Protein AF-A0A1H3RN19-F1 (afdb_monomer_lite)

Sequence (100 aa):
MTKRYSSKYHEANKCYWFGISPGSLENIKSSKDQYIEFEMKHECIIEVPVEIILEYTKIANTRKDKSGNIKHYQIYIRKEPRIQLFKNDKTWELEKYLIG

Structure (mmCIF, N/CA/C/O backbone):
data_AF-A0A1H3RN19-F1
#
_entry.id   AF-A0A1H3RN19-F1
#
loop_
_atom_site.group_PDB
_atom_site.id
_atom_site.type_symbol
_atom_site.label_atom_id
_atom_site.label_alt_id
_atom_site.label_comp_id
_atom_site.label_asym_id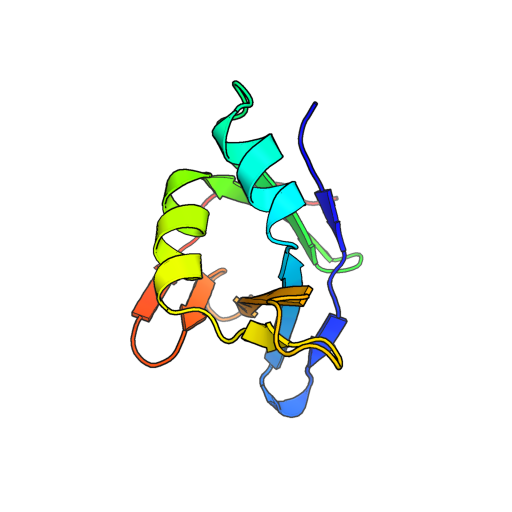
_atom_site.label_entity_id
_atom_site.label_seq_id
_atom_site.pdbx_PDB_ins_code
_atom_site.Cartn_x
_atom_site.Cartn_y
_atom_site.Cartn_z
_atom_site.occupancy
_atom_site.B_iso_or_equiv
_atom_site.auth_seq_id
_atom_site.auth_comp_id
_atom_site.auth_asym_id
_atom_site.auth_atom_id
_atom_site.pdbx_PDB_model_num
ATOM 1 N N . MET A 1 1 ? -5.714 16.565 -5.137 1.00 54.62 1 MET A N 1
ATOM 2 C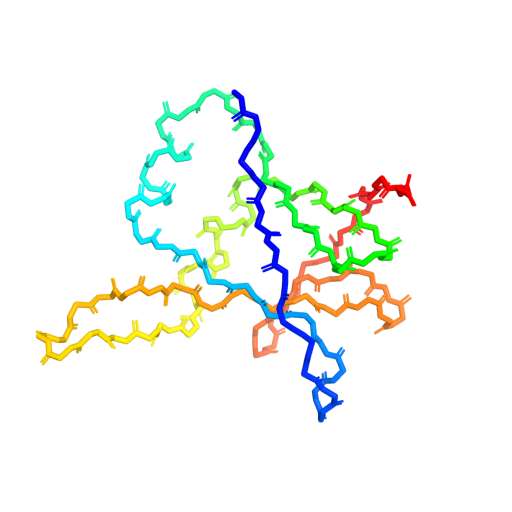 CA . MET A 1 1 ? -4.251 16.709 -5.332 1.00 54.62 1 MET A CA 1
ATOM 3 C C . MET A 1 1 ? -3.694 15.344 -5.027 1.00 54.62 1 MET A C 1
ATOM 5 O O . MET A 1 1 ? -3.852 14.903 -3.895 1.00 54.62 1 MET A O 1
ATOM 9 N N . THR A 1 2 ? -3.145 14.657 -6.025 1.00 63.84 2 THR A N 1
ATOM 10 C CA . THR A 1 2 ? -2.732 13.259 -5.880 1.00 63.84 2 THR A CA 1
ATOM 11 C C . THR A 1 2 ? -1.650 13.124 -4.814 1.00 63.84 2 THR A C 1
ATOM 13 O O . THR A 1 2 ? -0.703 13.911 -4.764 1.00 63.84 2 THR A O 1
ATOM 16 N N . LYS A 1 3 ? -1.809 12.147 -3.917 1.00 77.69 3 LYS A N 1
ATOM 17 C CA . LYS A 1 3 ? -0.862 11.912 -2.827 1.00 77.69 3 LYS A CA 1
ATOM 18 C C . LYS A 1 3 ? 0.252 10.980 -3.295 1.00 77.69 3 LYS A C 1
ATOM 20 O O . LYS A 1 3 ? -0.037 9.867 -3.729 1.00 77.69 3 LYS A O 1
ATOM 25 N N . ARG A 1 4 ? 1.502 11.429 -3.154 1.00 79.94 4 ARG A N 1
ATOM 26 C CA . ARG A 1 4 ? 2.709 10.703 -3.569 1.00 79.94 4 ARG A CA 1
ATOM 27 C C . ARG A 1 4 ? 3.515 10.210 -2.370 1.00 79.94 4 ARG A C 1
ATOM 29 O O . ARG A 1 4 ? 3.704 10.949 -1.403 1.00 79.94 4 ARG A O 1
ATOM 36 N N . TYR A 1 5 ? 4.003 8.973 -2.443 1.00 82.44 5 TYR A N 1
ATOM 37 C CA . TYR A 1 5 ? 4.888 8.373 -1.441 1.00 82.44 5 TYR A CA 1
ATOM 38 C C . TYR A 1 5 ? 6.214 7.956 -2.070 1.00 82.44 5 TYR A C 1
ATOM 40 O O . TYR A 1 5 ? 6.219 7.318 -3.118 1.00 82.44 5 TYR A O 1
ATOM 48 N N . SER A 1 6 ? 7.327 8.239 -1.392 1.00 80.94 6 SER A N 1
ATOM 49 C CA . SER A 1 6 ? 8.662 7.799 -1.813 1.00 80.94 6 SER A CA 1
ATOM 50 C C . SER A 1 6 ? 9.055 6.489 -1.125 1.00 80.94 6 SER A C 1
ATOM 52 O O . SER A 1 6 ? 8.793 6.283 0.065 1.00 80.94 6 SER A O 1
ATOM 54 N N . SER A 1 7 ? 9.688 5.593 -1.878 1.00 82.94 7 SER A N 1
ATOM 55 C CA . SER A 1 7 ? 10.057 4.252 -1.412 1.00 82.94 7 SER A CA 1
ATOM 56 C C . SER A 1 7 ? 11.385 4.178 -0.657 1.00 82.94 7 SER A C 1
ATOM 58 O O . SER A 1 7 ? 12.289 4.995 -0.827 1.00 82.94 7 SER A O 1
ATOM 60 N N . LYS A 1 8 ? 11.548 3.093 0.110 1.00 84.50 8 LYS A N 1
ATOM 61 C CA . LYS A 1 8 ? 12.858 2.483 0.394 1.00 84.50 8 LYS A CA 1
ATOM 62 C C . LYS A 1 8 ? 12.950 1.150 -0.333 1.00 84.50 8 LYS A C 1
ATOM 64 O O . LYS A 1 8 ? 12.002 0.376 -0.289 1.00 84.50 8 LYS A O 1
ATOM 69 N N . TYR A 1 9 ? 14.075 0.859 -0.974 1.00 83.88 9 TYR A N 1
ATOM 70 C CA . TYR A 1 9 ? 14.265 -0.431 -1.637 1.00 83.88 9 TYR A CA 1
ATOM 71 C C . TYR A 1 9 ? 14.926 -1.436 -0.690 1.00 83.88 9 TYR A C 1
ATOM 73 O O . TYR A 1 9 ? 15.912 -1.114 -0.028 1.00 83.88 9 TYR A O 1
ATOM 81 N N . HIS A 1 10 ? 14.364 -2.639 -0.619 1.00 84.06 10 HIS A N 1
ATOM 82 C CA . HIS A 1 10 ? 14.863 -3.765 0.157 1.00 84.06 10 HIS A CA 1
ATOM 83 C C . HIS A 1 10 ? 15.499 -4.793 -0.782 1.00 84.06 10 HIS A C 1
ATOM 85 O O . HIS A 1 10 ? 14.792 -5.618 -1.359 1.00 84.06 10 HIS A O 1
ATOM 91 N N . GLU A 1 11 ? 16.831 -4.783 -0.866 1.00 82.12 11 GLU A N 1
ATOM 92 C CA . GLU A 1 11 ? 17.618 -5.692 -1.718 1.00 82.12 11 GLU A CA 1
ATOM 93 C C . GLU A 1 11 ? 17.277 -7.171 -1.478 1.00 82.12 11 GLU A C 1
ATOM 95 O O . GLU A 1 11 ? 16.966 -7.904 -2.414 1.00 82.12 11 GLU A O 1
ATOM 100 N N . ALA A 1 12 ? 17.234 -7.598 -0.210 1.00 82.75 12 ALA A N 1
ATOM 101 C CA . ALA A 1 12 ? 17.000 -8.997 0.162 1.00 82.75 12 ALA A CA 1
ATOM 102 C C . ALA A 1 12 ? 15.657 -9.554 -0.344 1.00 82.75 12 ALA A C 1
ATOM 104 O O . ALA A 1 12 ? 15.557 -10.728 -0.683 1.00 82.75 12 ALA A O 1
ATOM 105 N N . ASN A 1 13 ? 14.628 -8.705 -0.413 1.00 79.62 13 ASN A N 1
ATOM 106 C CA . ASN A 1 13 ? 13.278 -9.093 -0.828 1.00 79.62 13 ASN A CA 1
ATOM 107 C C . ASN A 1 13 ? 12.929 -8.618 -2.247 1.00 79.62 13 ASN A C 1
ATOM 109 O O . ASN A 1 13 ? 11.787 -8.821 -2.681 1.00 79.62 13 ASN A O 1
ATOM 113 N N . LYS A 1 14 ? 13.890 -7.967 -2.927 1.00 87.12 14 LYS A N 1
ATOM 114 C CA . LYS A 1 14 ? 13.755 -7.303 -4.231 1.00 87.12 14 LYS A CA 1
ATOM 115 C C . LYS A 1 14 ? 12.459 -6.496 -4.346 1.00 87.12 14 LYS A C 1
ATOM 117 O O . LYS A 1 14 ? 11.678 -6.673 -5.279 1.00 87.12 14 LYS A O 1
ATOM 122 N N . CYS A 1 15 ? 12.174 -5.667 -3.342 1.00 88.94 15 CYS A N 1
ATOM 123 C CA . CYS A 1 15 ? 10.923 -4.916 -3.273 1.00 88.94 15 CYS A CA 1
ATOM 124 C C . CYS A 1 15 ? 11.097 -3.483 -2.773 1.00 88.94 15 CYS A C 1
ATOM 126 O O . CYS A 1 15 ? 11.991 -3.163 -1.992 1.00 88.94 15 CYS A O 1
ATOM 128 N N . TYR A 1 16 ? 10.179 -2.626 -3.196 1.00 91.69 16 TYR A N 1
ATOM 129 C CA . TYR A 1 16 ? 9.992 -1.276 -2.703 1.00 91.69 16 TYR A CA 1
ATOM 130 C C . TYR A 1 16 ? 9.035 -1.285 -1.518 1.00 91.69 16 TYR A C 1
ATOM 132 O O . TYR A 1 16 ? 7.972 -1.899 -1.562 1.00 91.69 16 TYR A O 1
ATOM 140 N N . TRP A 1 17 ? 9.418 -0.591 -0.456 1.00 91.75 17 TRP A N 1
ATOM 141 C CA . TRP A 1 17 ? 8.632 -0.411 0.751 1.00 91.75 17 TRP A CA 1
ATOM 142 C C . TRP A 1 17 ? 8.173 1.034 0.884 1.00 91.75 17 TRP A C 1
ATOM 144 O O . TRP A 1 17 ? 8.967 1.964 0.723 1.00 91.75 17 TRP A O 1
ATOM 154 N N . PHE A 1 18 ? 6.912 1.200 1.272 1.00 93.38 18 PHE A N 1
ATOM 155 C CA . PHE A 1 18 ? 6.301 2.484 1.582 1.00 93.38 18 PHE A CA 1
ATOM 156 C C . PHE A 1 18 ? 5.564 2.413 2.920 1.00 93.38 18 PHE A C 1
ATOM 158 O O . PHE A 1 18 ? 5.021 1.375 3.307 1.00 93.38 18 PHE A O 1
ATOM 165 N N . GLY A 1 19 ? 5.531 3.541 3.627 1.00 93.12 19 GLY A N 1
ATOM 166 C CA . GLY A 1 19 ? 4.784 3.690 4.871 1.00 93.12 19 GLY A CA 1
ATOM 167 C C . GLY A 1 19 ? 3.605 4.637 4.692 1.00 93.12 19 GLY A C 1
ATOM 168 O O . GLY A 1 19 ? 3.813 5.828 4.473 1.00 93.12 19 GLY A O 1
ATOM 169 N N . ILE A 1 20 ? 2.382 4.131 4.856 1.00 92.94 20 ILE A N 1
ATOM 170 C CA . ILE A 1 20 ? 1.164 4.954 4.862 1.00 92.94 20 ILE A CA 1
ATOM 171 C C . ILE A 1 20 ? 0.654 5.073 6.297 1.00 92.94 20 ILE A C 1
ATOM 173 O O . ILE A 1 20 ? 0.386 4.062 6.943 1.00 92.94 20 ILE A O 1
ATOM 177 N N . SER A 1 21 ? 0.519 6.293 6.821 1.00 92.88 21 SER A N 1
ATOM 178 C CA . SER A 1 21 ? -0.062 6.507 8.155 1.00 92.88 21 SER A CA 1
ATOM 179 C C . SER A 1 21 ? -1.591 6.359 8.143 1.00 92.88 21 SER A C 1
ATOM 181 O O . SER A 1 21 ? -2.211 6.635 7.113 1.00 92.88 21 SER A O 1
ATOM 183 N N . PRO A 1 22 ? -2.233 5.999 9.272 1.00 91.50 22 PRO A N 1
ATOM 184 C CA . PRO A 1 22 ? -3.695 5.965 9.364 1.00 91.50 22 PRO A CA 1
ATOM 185 C C . PRO A 1 22 ? -4.362 7.280 8.955 1.00 91.50 22 PRO A C 1
ATOM 187 O O . PRO A 1 22 ? -5.211 7.263 8.073 1.00 91.50 22 PRO A O 1
ATOM 190 N N . GLY A 1 23 ? -3.891 8.423 9.466 1.00 90.94 23 GLY A N 1
ATOM 191 C CA . GLY A 1 23 ? -4.437 9.728 9.070 1.00 90.94 23 GLY A CA 1
ATOM 192 C C . GLY A 1 23 ? -4.244 10.036 7.580 1.00 90.94 23 GLY A C 1
ATOM 193 O O . GLY A 1 23 ? -5.075 10.683 6.950 1.00 90.94 23 GLY A O 1
ATOM 194 N N . SER A 1 24 ? -3.181 9.513 6.956 1.00 89.44 24 SER A N 1
ATOM 195 C CA . SER A 1 24 ? -3.037 9.618 5.503 1.00 89.44 24 SER A CA 1
ATOM 196 C C . SER A 1 24 ? -4.096 8.817 4.759 1.00 89.44 24 SER A C 1
ATOM 198 O O . SER A 1 24 ? -4.608 9.310 3.759 1.00 89.44 24 SER A O 1
ATOM 200 N N . LEU A 1 25 ? -4.409 7.617 5.247 1.00 88.56 25 LEU A N 1
ATOM 201 C CA . LEU A 1 25 ? -5.434 6.744 4.686 1.00 88.56 25 LEU A CA 1
ATOM 202 C C . LEU A 1 25 ? -6.838 7.341 4.853 1.00 88.56 25 LEU A C 1
ATOM 204 O O . LEU A 1 25 ? -7.640 7.260 3.933 1.00 88.56 25 LEU A O 1
ATOM 208 N N . GLU A 1 26 ? -7.126 7.974 5.990 1.00 89.31 26 GLU A N 1
ATOM 209 C CA . GLU A 1 26 ? -8.389 8.688 6.236 1.00 89.31 26 GLU A CA 1
ATOM 210 C C . GLU A 1 26 ? -8.572 9.881 5.295 1.00 89.31 26 GLU A C 1
ATOM 212 O O . GLU A 1 26 ? -9.648 10.055 4.717 1.00 89.31 26 GLU A O 1
ATOM 217 N N . ASN A 1 27 ? -7.501 10.646 5.068 1.00 87.50 27 ASN A N 1
ATOM 218 C CA . ASN A 1 27 ? -7.516 11.745 4.105 1.00 87.50 27 ASN A CA 1
ATOM 219 C C . ASN A 1 27 ? -7.772 11.248 2.680 1.00 87.50 27 ASN A C 1
ATOM 221 O O . ASN A 1 27 ? -8.508 11.890 1.942 1.00 87.50 27 ASN A O 1
ATOM 225 N N . ILE A 1 28 ? -7.197 10.101 2.307 1.00 85.69 28 ILE A N 1
ATOM 226 C CA . ILE A 1 28 ? -7.428 9.479 0.998 1.00 85.69 28 ILE A CA 1
ATOM 227 C C . ILE A 1 28 ? -8.876 8.988 0.875 1.00 85.69 28 ILE A C 1
ATOM 229 O O . ILE A 1 28 ? -9.520 9.245 -0.131 1.00 85.69 28 ILE A O 1
ATOM 233 N N . LYS A 1 29 ? -9.421 8.328 1.905 1.00 83.06 29 LYS A N 1
ATOM 234 C CA . LYS A 1 29 ? -10.828 7.882 1.911 1.00 83.06 29 LYS A CA 1
ATOM 235 C C . LYS A 1 29 ? -11.814 9.038 1.755 1.00 83.06 29 LYS A C 1
ATOM 237 O O . LYS A 1 29 ? -12.887 8.850 1.197 1.00 83.06 29 LYS A O 1
ATOM 242 N N . SER A 1 30 ? -11.461 10.200 2.294 1.00 82.69 30 SER A N 1
ATOM 243 C CA . SER A 1 30 ? -12.288 11.406 2.241 1.00 82.69 30 SER A CA 1
ATOM 244 C C . SER A 1 30 ? -12.051 12.244 0.981 1.00 82.69 30 SER A C 1
ATOM 246 O O . SER A 1 30 ? -12.771 13.219 0.762 1.00 82.69 30 SER A O 1
ATOM 248 N N . SER A 1 31 ? -11.041 11.920 0.165 1.00 79.69 31 SER A N 1
ATOM 249 C CA . SER A 1 31 ? -10.753 12.660 -1.061 1.00 79.69 31 SER A CA 1
ATOM 250 C C . SER A 1 31 ? -11.537 12.098 -2.249 1.00 79.69 31 SER A C 1
ATOM 252 O O . SER A 1 31 ? -12.015 10.967 -2.240 1.00 79.69 31 SER A O 1
ATOM 254 N N . LYS A 1 32 ? -11.686 12.913 -3.300 1.00 78.81 32 LYS A N 1
ATOM 255 C CA . LYS A 1 32 ? -12.247 12.473 -4.590 1.00 78.81 32 LYS A CA 1
ATOM 256 C C . LYS A 1 32 ? -11.208 11.755 -5.462 1.00 78.81 32 LYS A C 1
ATOM 258 O O . LYS A 1 32 ? -11.499 11.453 -6.618 1.00 78.81 32 LYS A O 1
ATOM 263 N N . ASP A 1 33 ? -9.986 11.565 -4.961 1.00 77.12 33 ASP A N 1
ATOM 264 C CA . ASP A 1 33 ? -8.909 10.984 -5.754 1.00 77.12 33 ASP A CA 1
ATOM 265 C C . ASP A 1 33 ? -9.159 9.478 -5.916 1.00 77.12 33 ASP A C 1
ATOM 267 O O . ASP A 1 33 ? -9.437 8.768 -4.953 1.00 77.12 33 ASP A O 1
ATOM 271 N N . GLN A 1 34 ? -9.045 8.979 -7.146 1.00 86.12 34 GLN A N 1
ATOM 272 C CA . GLN A 1 34 ? -9.245 7.558 -7.447 1.00 86.12 34 GLN A CA 1
ATOM 273 C C . GLN A 1 34 ? -7.964 6.730 -7.270 1.00 86.12 34 GLN A C 1
ATOM 275 O O . GLN A 1 34 ? -8.035 5.505 -7.165 1.00 86.12 34 GLN A O 1
ATOM 280 N N . TYR A 1 35 ? -6.799 7.387 -7.198 1.00 89.00 35 TYR A N 1
ATOM 281 C CA . TYR A 1 35 ? -5.485 6.743 -7.217 1.00 89.00 35 TYR A CA 1
ATOM 282 C C . TYR A 1 35 ? -4.517 7.347 -6.188 1.00 89.00 35 TYR A C 1
ATOM 284 O O . TYR A 1 35 ? -4.605 8.522 -5.829 1.00 89.00 35 TYR A O 1
ATOM 292 N N . ILE A 1 36 ? -3.563 6.530 -5.742 1.00 90.19 36 ILE A N 1
ATOM 293 C CA . ILE A 1 36 ? -2.391 6.912 -4.950 1.00 90.19 36 ILE A CA 1
ATOM 294 C C . ILE A 1 36 ? -1.145 6.703 -5.805 1.00 90.19 36 ILE A C 1
ATOM 296 O O . ILE A 1 36 ? -0.993 5.652 -6.425 1.00 90.19 36 ILE A O 1
ATOM 300 N N . GLU A 1 37 ? -0.229 7.668 -5.787 1.00 90.69 37 GLU A N 1
ATOM 301 C CA . GLU A 1 37 ? 1.046 7.562 -6.491 1.00 90.69 37 GLU A CA 1
ATOM 302 C C . GLU A 1 37 ? 2.146 6.991 -5.588 1.00 90.69 37 GLU A C 1
ATOM 304 O O . GLU A 1 37 ? 2.406 7.483 -4.483 1.00 90.69 37 GLU A O 1
ATOM 309 N N . PHE A 1 38 ? 2.842 5.977 -6.090 1.00 91.19 38 PHE A N 1
ATOM 310 C CA . PHE A 1 38 ? 4.007 5.370 -5.457 1.00 91.19 38 PHE A CA 1
ATOM 311 C C . PHE A 1 38 ? 5.243 5.597 -6.321 1.00 91.19 38 PHE A C 1
ATOM 313 O O . PHE A 1 38 ? 5.359 5.051 -7.414 1.00 91.19 38 PHE A O 1
ATOM 320 N N . GLU A 1 39 ? 6.181 6.391 -5.817 1.00 90.19 39 GLU A N 1
ATOM 321 C CA . GLU A 1 39 ? 7.437 6.702 -6.492 1.00 90.19 39 GLU A CA 1
ATOM 322 C C . GLU A 1 39 ? 8.514 5.670 -6.118 1.00 90.19 39 GLU A C 1
ATOM 324 O O . GLU A 1 39 ? 9.016 5.597 -4.982 1.00 90.19 39 GLU A O 1
ATOM 329 N N . MET A 1 40 ? 8.869 4.828 -7.087 1.00 87.06 40 MET A N 1
ATOM 330 C CA . MET A 1 40 ? 9.904 3.804 -6.956 1.00 87.06 40 MET A CA 1
ATOM 331 C C . MET A 1 40 ? 11.283 4.406 -7.245 1.00 87.06 40 MET A C 1
ATOM 333 O O . MET A 1 40 ? 11.886 4.148 -8.285 1.00 87.06 40 MET A O 1
ATOM 337 N N . LYS A 1 41 ? 11.781 5.233 -6.311 1.00 81.19 41 LYS A N 1
ATOM 338 C CA . LYS A 1 41 ? 13.019 6.018 -6.471 1.00 81.19 41 LYS A CA 1
ATOM 339 C C . LYS A 1 41 ? 12.986 6.800 -7.801 1.00 81.19 41 LYS A C 1
ATOM 341 O O . LYS A 1 41 ? 11.967 7.389 -8.124 1.00 81.19 41 LYS A O 1
ATOM 346 N N . HIS A 1 42 ? 14.075 6.775 -8.568 1.00 71.81 42 HIS A N 1
ATOM 347 C CA . HIS A 1 42 ? 14.202 7.415 -9.880 1.00 71.81 42 HIS A CA 1
ATOM 348 C C . HIS A 1 42 ? 13.789 6.502 -11.044 1.00 71.81 42 HIS A C 1
ATOM 350 O O . HIS A 1 42 ? 14.209 6.738 -12.168 1.00 71.81 42 HIS A O 1
ATOM 356 N N . GLU A 1 43 ? 13.056 5.413 -10.788 1.00 76.75 43 GLU A N 1
ATOM 357 C CA . GLU A 1 43 ? 12.721 4.464 -11.853 1.00 76.75 43 GLU A CA 1
ATOM 358 C C . GLU A 1 43 ? 11.376 4.758 -12.516 1.00 76.75 43 GLU A C 1
ATOM 360 O O . GLU A 1 43 ? 11.279 4.737 -13.738 1.00 76.75 43 GLU A O 1
ATOM 365 N N . CYS A 1 44 ? 10.319 4.934 -11.720 1.00 82.44 44 CYS A N 1
ATOM 366 C CA . CYS A 1 44 ? 8.971 5.229 -12.211 1.00 82.44 44 CYS A CA 1
ATOM 367 C C . CYS A 1 44 ? 8.018 5.585 -11.065 1.00 82.44 44 CYS A C 1
ATOM 369 O O . CYS A 1 44 ? 8.300 5.351 -9.883 1.00 82.44 44 CYS A O 1
ATOM 371 N N . ILE A 1 45 ? 6.859 6.120 -11.443 1.00 88.88 45 ILE A N 1
ATOM 372 C CA . ILE A 1 45 ? 5.731 6.392 -10.554 1.00 88.88 45 ILE A CA 1
ATOM 373 C C . ILE A 1 45 ? 4.597 5.440 -10.924 1.00 88.88 45 ILE A C 1
ATOM 375 O O . ILE A 1 45 ? 4.231 5.332 -12.091 1.00 88.88 45 ILE A O 1
ATOM 379 N N . ILE A 1 46 ? 4.019 4.761 -9.939 1.00 89.94 46 ILE A N 1
ATOM 380 C CA . ILE A 1 46 ? 2.885 3.858 -10.146 1.00 89.94 46 ILE A CA 1
ATOM 381 C C . ILE A 1 46 ? 1.624 4.493 -9.580 1.00 89.94 46 ILE A C 1
ATOM 383 O O . ILE A 1 46 ? 1.621 4.923 -8.427 1.00 89.94 46 ILE A O 1
ATOM 387 N N . GLU A 1 47 ? 0.549 4.499 -10.363 1.00 90.38 47 GLU A N 1
ATOM 388 C CA . GLU A 1 47 ? -0.778 4.888 -9.894 1.00 90.38 47 GLU A CA 1
ATOM 389 C C . GLU A 1 47 ? -1.531 3.639 -9.438 1.00 90.38 47 GLU A C 1
ATOM 391 O O . GLU A 1 47 ? -1.808 2.740 -10.230 1.00 90.38 47 GLU A O 1
ATOM 396 N N . VAL A 1 48 ? -1.887 3.576 -8.157 1.00 90.62 48 VAL A N 1
ATOM 397 C CA . VAL A 1 48 ? -2.655 2.457 -7.606 1.00 90.62 48 VAL A CA 1
ATOM 398 C C . VAL A 1 48 ? -4.045 2.932 -7.204 1.00 90.62 48 VAL A C 1
ATOM 400 O O . VAL A 1 48 ? -4.136 3.884 -6.426 1.00 90.62 48 VAL A O 1
ATOM 403 N N . PRO A 1 49 ? -5.123 2.259 -7.648 1.00 90.50 49 PRO A N 1
ATOM 404 C CA . PRO A 1 49 ? -6.471 2.536 -7.177 1.00 90.50 49 PRO A CA 1
ATOM 405 C C . PRO A 1 49 ? -6.559 2.556 -5.650 1.00 90.50 49 PRO A C 1
ATOM 407 O O . PRO A 1 49 ? -6.050 1.660 -4.967 1.00 90.50 49 PRO A O 1
ATOM 410 N N . VAL A 1 50 ? -7.252 3.557 -5.107 1.00 90.31 50 VAL A N 1
ATOM 411 C CA . VAL A 1 50 ? -7.458 3.685 -3.657 1.00 90.31 50 VAL A CA 1
ATOM 412 C C . VAL A 1 50 ? -8.080 2.414 -3.082 1.00 90.31 50 VAL A C 1
ATOM 414 O O . VAL A 1 50 ? -7.641 1.945 -2.036 1.00 90.31 50 VAL A O 1
ATOM 417 N N . GLU A 1 51 ? -9.042 1.811 -3.781 1.00 90.25 51 GLU A N 1
ATOM 418 C CA . GLU A 1 51 ? -9.716 0.579 -3.355 1.00 90.25 51 GLU A CA 1
ATOM 419 C C . GLU A 1 51 ? -8.746 -0.587 -3.134 1.00 90.25 51 GLU A C 1
ATOM 421 O O . GLU A 1 51 ? -8.830 -1.261 -2.105 1.00 90.25 51 GLU A O 1
ATOM 426 N N . ILE A 1 52 ? -7.769 -0.768 -4.031 1.00 92.25 52 ILE A N 1
ATOM 427 C CA . ILE A 1 52 ? -6.730 -1.798 -3.894 1.00 92.25 52 ILE A CA 1
ATOM 428 C C . ILE A 1 52 ? -5.887 -1.531 -2.646 1.00 92.25 52 ILE A C 1
ATOM 430 O O . ILE A 1 52 ? -5.602 -2.447 -1.877 1.00 92.25 52 ILE A O 1
ATOM 434 N N . ILE A 1 53 ? -5.523 -0.272 -2.386 1.00 92.50 53 ILE A N 1
ATOM 435 C CA . ILE A 1 53 ? -4.755 0.084 -1.186 1.00 92.50 53 ILE A CA 1
ATOM 436 C C . ILE A 1 53 ? -5.581 -0.118 0.085 1.00 92.50 53 ILE A C 1
ATOM 438 O O . ILE A 1 53 ? -5.068 -0.631 1.082 1.00 92.50 53 ILE A O 1
ATOM 442 N N . LEU A 1 54 ? -6.870 0.217 0.062 1.00 91.69 54 LEU A N 1
ATOM 443 C CA . LEU A 1 54 ? -7.773 -0.052 1.175 1.00 91.69 54 LEU A 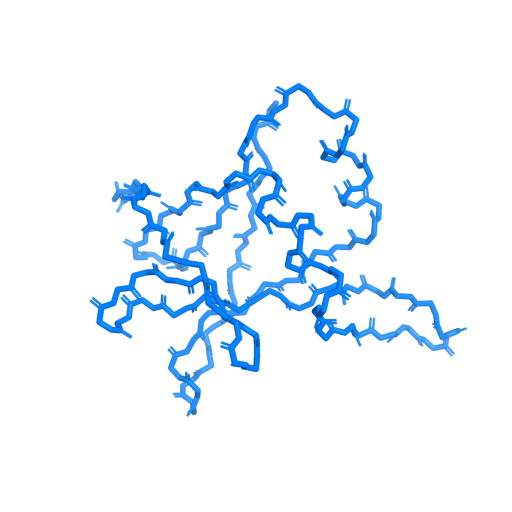CA 1
ATOM 444 C C . LEU A 1 54 ? -7.893 -1.550 1.449 1.00 91.69 54 LEU A C 1
ATOM 446 O O . LEU A 1 54 ? -7.838 -1.949 2.611 1.00 91.69 54 LEU A O 1
ATOM 450 N N . GLU A 1 55 ? -8.010 -2.385 0.419 1.00 93.00 55 GLU A N 1
ATOM 451 C CA . GLU A 1 55 ? -8.023 -3.837 0.584 1.00 93.00 55 GLU A CA 1
ATOM 452 C C . GLU A 1 55 ? -6.688 -4.350 1.137 1.00 93.00 55 GLU A C 1
ATOM 454 O O . GLU A 1 55 ? -6.668 -5.071 2.136 1.00 93.00 55 GLU A O 1
ATOM 459 N N . TYR A 1 56 ? -5.574 -3.909 0.553 1.00 94.50 56 TYR A N 1
ATOM 460 C CA . TYR A 1 56 ? -4.229 -4.287 0.970 1.00 94.50 56 TYR A CA 1
ATOM 461 C C . TYR A 1 56 ? -3.984 -3.955 2.450 1.00 94.50 56 TYR A C 1
ATOM 463 O O . TYR A 1 56 ? -3.466 -4.781 3.206 1.00 94.50 56 TYR A O 1
ATOM 471 N N . THR A 1 57 ? -4.383 -2.760 2.908 1.00 93.31 57 THR A N 1
ATOM 472 C CA . THR A 1 57 ? -4.163 -2.326 4.303 1.00 93.31 57 THR A CA 1
ATOM 473 C C . THR A 1 57 ? -4.871 -3.195 5.341 1.00 93.31 57 THR A C 1
ATOM 475 O O . THR A 1 57 ? -4.391 -3.259 6.472 1.00 93.31 57 THR A O 1
ATOM 478 N N . LYS A 1 58 ? -5.928 -3.934 4.970 1.00 92.62 58 LYS A N 1
ATOM 479 C CA . LYS A 1 58 ? -6.604 -4.891 5.870 1.00 92.62 58 LYS A CA 1
ATOM 480 C C . LYS A 1 58 ? -5.696 -6.047 6.295 1.00 92.62 58 LYS A C 1
ATOM 482 O O . LYS A 1 58 ? -5.917 -6.626 7.352 1.00 92.62 58 LYS A O 1
ATOM 487 N N . ILE A 1 59 ? -4.693 -6.382 5.481 1.00 94.06 59 ILE A N 1
ATOM 488 C CA . ILE A 1 59 ? -3.748 -7.480 5.741 1.00 94.06 59 ILE A CA 1
ATOM 489 C C . ILE A 1 59 ? -2.290 -7.012 5.850 1.00 94.06 59 ILE A C 1
ATOM 491 O O . ILE A 1 59 ? -1.374 -7.823 6.017 1.00 94.06 59 ILE A O 1
ATOM 495 N N . ALA A 1 60 ? -2.050 -5.707 5.718 1.00 93.75 60 ALA A N 1
ATOM 496 C CA . ALA A 1 60 ? -0.713 -5.141 5.740 1.00 93.75 60 ALA A CA 1
ATOM 497 C C . ALA A 1 60 ? -0.054 -5.319 7.111 1.00 93.75 60 ALA A C 1
ATOM 499 O O . ALA A 1 60 ? -0.694 -5.234 8.159 1.00 93.75 60 ALA A O 1
ATOM 500 N N . ASN A 1 61 ? 1.270 -5.475 7.107 1.00 93.62 61 ASN A N 1
ATOM 501 C CA . ASN A 1 61 ? 2.025 -5.340 8.345 1.00 93.62 61 ASN A CA 1
ATOM 502 C C . ASN A 1 61 ? 1.902 -3.899 8.849 1.00 93.62 61 ASN A C 1
ATOM 504 O O . ASN A 1 61 ? 1.976 -2.948 8.069 1.00 93.62 61 ASN A O 1
ATOM 508 N N . THR A 1 62 ? 1.783 -3.730 10.161 1.00 94.38 62 THR A N 1
ATOM 509 C CA . THR A 1 62 ? 1.733 -2.408 10.791 1.00 94.38 62 THR A CA 1
ATOM 510 C C . THR A 1 62 ? 2.949 -2.202 11.672 1.00 94.38 62 THR A C 1
ATOM 512 O O . THR A 1 62 ? 3.250 -3.048 12.515 1.00 94.38 62 THR A O 1
ATOM 515 N N . ARG A 1 63 ? 3.611 -1.051 11.558 1.00 92.56 63 ARG A N 1
ATOM 516 C CA . ARG A 1 63 ? 4.543 -0.608 12.598 1.00 92.56 63 ARG A CA 1
ATOM 517 C C . ARG A 1 63 ? 3.772 0.190 13.635 1.00 92.56 63 ARG A C 1
ATOM 519 O O . ARG A 1 63 ? 3.052 1.120 13.270 1.00 92.56 63 ARG A O 1
ATOM 526 N N . LYS A 1 64 ? 3.965 -0.141 14.909 1.00 93.56 64 LYS A N 1
ATOM 527 C CA . LYS A 1 64 ? 3.369 0.580 16.034 1.00 93.56 64 LYS A CA 1
ATOM 528 C C . LYS A 1 64 ? 4.332 1.616 16.616 1.00 93.56 64 LYS A C 1
ATOM 530 O O . LYS A 1 64 ? 5.550 1.501 16.450 1.00 93.56 64 LYS A O 1
ATOM 535 N N . ASP A 1 65 ? 3.789 2.659 17.228 1.00 93.06 65 ASP A N 1
ATOM 536 C CA . ASP A 1 65 ? 4.552 3.583 18.065 1.00 93.06 65 ASP A CA 1
ATOM 537 C C . ASP A 1 65 ? 4.770 3.013 19.482 1.00 93.06 65 ASP A C 1
ATOM 539 O O . ASP A 1 65 ? 4.410 1.870 19.770 1.00 93.06 65 ASP A O 1
ATOM 543 N N . LYS A 1 66 ? 5.389 3.804 20.370 1.00 94.12 66 LYS A N 1
ATOM 544 C CA . LYS A 1 66 ? 5.645 3.400 21.765 1.00 94.12 66 LYS A CA 1
ATOM 545 C C . LYS A 1 66 ? 4.360 3.198 22.578 1.00 94.12 66 LYS A C 1
ATOM 547 O O . LYS A 1 66 ? 4.398 2.497 23.581 1.00 94.12 66 LYS A O 1
ATOM 552 N N . SER A 1 67 ? 3.255 3.798 22.149 1.00 92.62 67 SER A N 1
ATOM 553 C CA . SER A 1 67 ? 1.941 3.712 22.789 1.00 92.62 67 SER A CA 1
ATOM 554 C C . SER A 1 67 ? 1.097 2.558 22.235 1.00 92.62 67 SER A C 1
ATOM 556 O O . SER A 1 67 ? -0.020 2.345 22.691 1.00 92.62 67 SER A O 1
ATOM 558 N N . GLY A 1 68 ? 1.615 1.805 21.260 1.00 91.69 68 GLY A N 1
ATOM 559 C CA . GLY A 1 68 ? 0.914 0.690 20.628 1.00 91.69 68 GLY A CA 1
ATOM 560 C C . GLY A 1 68 ? -0.015 1.092 19.478 1.00 91.69 68 GLY A C 1
ATOM 561 O O . GLY A 1 68 ? -0.610 0.205 18.859 1.00 91.69 68 GLY A O 1
ATOM 562 N N . ASN A 1 69 ? -0.101 2.381 19.134 1.00 92.50 69 ASN A N 1
ATOM 563 C CA . ASN A 1 69 ? -0.921 2.857 18.021 1.00 92.50 69 ASN A CA 1
ATOM 564 C C . ASN A 1 69 ? -0.237 2.574 16.686 1.00 92.50 69 ASN A C 1
ATOM 566 O O . ASN A 1 69 ? 0.992 2.556 16.584 1.00 92.50 69 ASN A O 1
ATOM 570 N N . ILE A 1 70 ? -1.026 2.382 15.628 1.00 93.75 70 ILE A N 1
ATOM 571 C CA . ILE A 1 70 ? -0.486 2.176 14.282 1.00 93.75 70 ILE A CA 1
ATOM 572 C C . ILE A 1 70 ? 0.186 3.469 13.810 1.00 93.75 70 ILE A C 1
ATOM 574 O O . ILE A 1 70 ? -0.466 4.482 13.579 1.00 93.75 70 ILE A O 1
ATOM 578 N N . LYS A 1 71 ? 1.503 3.413 13.597 1.00 93.19 71 LYS A N 1
ATOM 579 C CA . LYS A 1 71 ? 2.284 4.503 13.007 1.00 93.19 71 LYS A CA 1
ATOM 580 C C . LYS A 1 71 ? 2.205 4.478 11.482 1.00 93.19 71 LYS A C 1
ATOM 582 O O . LYS A 1 71 ? 2.062 5.524 10.854 1.00 93.19 71 LYS A O 1
ATOM 587 N N . HIS A 1 72 ? 2.334 3.294 10.883 1.00 93.62 72 HIS A N 1
ATOM 588 C CA . HIS A 1 72 ? 2.159 3.104 9.442 1.00 93.62 72 HIS A CA 1
ATOM 589 C C . HIS A 1 72 ? 1.814 1.666 9.061 1.00 93.62 72 HIS A C 1
ATOM 591 O O . HIS A 1 72 ? 2.347 0.716 9.640 1.00 93.62 72 HIS A O 1
ATOM 597 N N . TYR A 1 73 ? 0.993 1.544 8.021 1.00 95.19 73 TYR A N 1
ATOM 598 C CA . TYR A 1 73 ? 0.827 0.347 7.207 1.00 95.19 73 TYR A CA 1
ATOM 599 C C . TYR A 1 73 ? 2.011 0.224 6.245 1.00 95.19 73 TYR A C 1
ATOM 601 O O . TYR A 1 73 ? 2.409 1.204 5.610 1.00 95.19 73 TYR A O 1
ATOM 609 N N . GLN A 1 74 ? 2.593 -0.969 6.169 1.00 94.12 74 GLN A N 1
ATOM 610 C CA . GLN A 1 74 ? 3.735 -1.282 5.316 1.00 94.12 74 GLN A CA 1
ATOM 611 C C . GLN A 1 74 ? 3.241 -1.814 3.972 1.00 94.12 74 GLN A C 1
ATOM 613 O O . GLN A 1 74 ? 2.712 -2.925 3.890 1.00 94.12 74 GLN A O 1
ATOM 618 N N . ILE A 1 75 ? 3.424 -1.013 2.929 1.00 94.31 75 ILE A N 1
ATOM 619 C CA . ILE A 1 75 ? 3.051 -1.347 1.557 1.00 94.31 75 ILE A CA 1
ATOM 620 C C . ILE A 1 75 ? 4.296 -1.836 0.828 1.00 94.31 75 ILE A C 1
ATOM 622 O O . ILE A 1 75 ? 5.332 -1.169 0.878 1.00 94.31 75 ILE A O 1
ATOM 626 N N . TYR A 1 76 ? 4.200 -2.992 0.176 1.00 93.75 76 TYR A N 1
ATOM 627 C CA . TYR A 1 76 ? 5.302 -3.587 -0.567 1.00 93.75 76 TYR A CA 1
ATOM 628 C C . TYR A 1 76 ? 4.941 -3.730 -2.039 1.00 93.75 76 TYR A C 1
ATOM 630 O O . TYR A 1 76 ? 3.913 -4.317 -2.370 1.00 93.75 76 TYR A O 1
ATOM 638 N N . ILE A 1 77 ? 5.815 -3.222 -2.906 1.00 92.06 77 ILE A N 1
ATOM 639 C CA . ILE A 1 77 ? 5.687 -3.314 -4.360 1.00 92.06 77 ILE A CA 1
ATOM 640 C C . ILE A 1 77 ? 6.917 -4.029 -4.918 1.00 92.06 77 ILE A C 1
ATOM 642 O O . ILE A 1 77 ? 8.051 -3.662 -4.612 1.00 92.06 77 ILE A O 1
ATOM 646 N N . ARG A 1 78 ? 6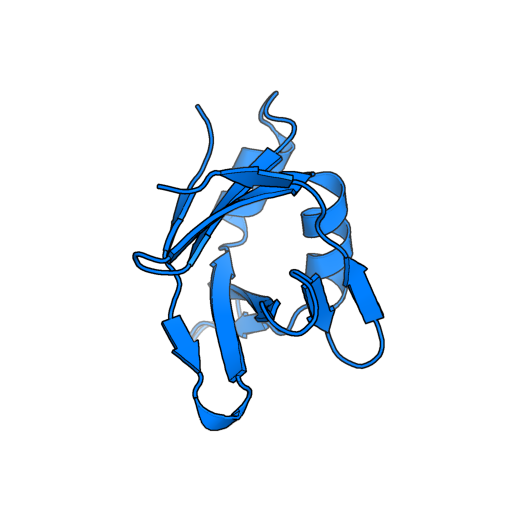.714 -5.066 -5.726 1.00 90.50 78 ARG A N 1
ATOM 647 C CA . ARG A 1 78 ? 7.759 -5.686 -6.557 1.00 90.50 78 ARG A CA 1
ATOM 648 C C . ARG A 1 78 ? 7.616 -5.173 -7.979 1.00 90.50 78 ARG A C 1
ATOM 650 O O . ARG A 1 78 ? 6.498 -4.918 -8.402 1.00 90.50 78 ARG A O 1
ATOM 657 N N . LYS A 1 79 ? 8.736 -5.026 -8.687 1.00 84.25 79 LYS A N 1
ATOM 658 C CA . LYS A 1 79 ? 8.761 -4.567 -10.084 1.00 84.25 79 LYS A CA 1
ATOM 659 C C . LYS A 1 79 ? 8.911 -5.713 -11.086 1.00 84.25 79 LYS A C 1
ATOM 661 O O . LYS A 1 79 ? 8.372 -5.626 -12.181 1.00 84.25 79 LYS A O 1
ATOM 666 N N . GLU A 1 80 ? 9.613 -6.781 -10.710 1.00 81.44 80 GLU A N 1
ATOM 667 C CA . GLU A 1 80 ? 9.906 -7.904 -11.604 1.00 81.44 80 GLU A CA 1
ATOM 668 C C . GLU A 1 80 ? 9.248 -9.208 -11.129 1.00 81.44 80 GLU A C 1
ATOM 670 O O . GLU A 1 80 ? 9.218 -9.472 -9.920 1.00 81.44 80 GLU A O 1
ATOM 675 N N . PRO A 1 81 ? 8.732 -10.045 -12.053 1.00 80.75 81 PRO A N 1
ATOM 676 C CA . PRO A 1 81 ? 8.644 -9.841 -13.511 1.00 80.75 81 PRO A CA 1
ATOM 677 C C . PRO A 1 81 ? 7.509 -8.890 -13.946 1.00 80.75 81 PRO A C 1
ATOM 679 O O . PRO A 1 81 ? 7.432 -8.517 -15.112 1.00 80.75 81 PRO A O 1
ATOM 682 N N . ARG A 1 82 ? 6.624 -8.512 -13.018 1.00 86.75 82 ARG A N 1
ATOM 683 C CA . ARG A 1 82 ? 5.548 -7.531 -13.203 1.00 86.75 82 ARG A CA 1
ATOM 684 C C . ARG A 1 82 ? 5.467 -6.632 -11.981 1.00 86.75 82 ARG A C 1
ATOM 686 O O . ARG A 1 82 ? 5.806 -7.063 -10.872 1.00 86.75 82 ARG A O 1
ATOM 693 N N . ILE A 1 83 ? 4.984 -5.409 -12.184 1.00 88.62 83 ILE A N 1
ATOM 694 C CA . ILE A 1 83 ? 4.713 -4.497 -11.080 1.00 88.62 83 ILE A CA 1
ATOM 695 C C . ILE A 1 83 ? 3.513 -5.030 -10.302 1.00 88.62 83 ILE A C 1
ATOM 697 O O . ILE A 1 83 ? 2.432 -5.201 -10.857 1.00 88.62 83 ILE A O 1
ATOM 701 N N . GLN A 1 84 ? 3.702 -5.307 -9.016 1.00 92.56 84 GLN A N 1
ATOM 702 C CA . GLN A 1 84 ? 2.643 -5.851 -8.175 1.00 92.56 84 GLN A CA 1
ATOM 703 C C . GLN A 1 84 ? 2.772 -5.409 -6.724 1.00 92.56 84 GLN A C 1
ATOM 705 O O . GLN A 1 84 ? 3.868 -5.391 -6.154 1.00 92.56 84 GLN A O 1
ATOM 710 N N . LEU A 1 85 ? 1.628 -5.127 -6.105 1.00 93.06 85 LEU A N 1
ATOM 711 C CA . LEU A 1 85 ? 1.508 -5.149 -4.651 1.00 93.06 85 LEU A CA 1
ATOM 712 C C . LEU A 1 85 ? 1.475 -6.596 -4.192 1.00 93.06 85 LEU A C 1
ATOM 714 O O . LEU A 1 85 ? 0.821 -7.430 -4.816 1.00 93.06 85 LEU A O 1
ATOM 718 N N . PHE A 1 86 ? 2.139 -6.900 -3.084 1.00 91.19 86 PHE A N 1
ATOM 719 C CA . PHE A 1 86 ? 2.124 -8.256 -2.551 1.00 91.19 86 PHE A CA 1
ATOM 720 C C . PHE A 1 86 ? 2.142 -8.270 -1.030 1.00 91.19 86 PHE A C 1
ATOM 722 O O . PHE A 1 86 ? 2.846 -7.490 -0.384 1.00 91.19 86 PHE A O 1
ATOM 729 N N . LYS A 1 87 ? 1.386 -9.199 -0.449 1.00 91.69 87 LYS A N 1
ATOM 730 C CA . LYS A 1 87 ? 1.412 -9.477 0.982 1.00 91.69 87 LYS A CA 1
ATOM 731 C C . LYS A 1 87 ? 1.052 -10.937 1.232 1.00 91.69 87 LYS A C 1
ATOM 733 O O . LYS A 1 87 ? -0.078 -11.349 0.988 1.00 91.69 87 LYS A O 1
ATOM 738 N N . ASN A 1 88 ? 2.007 -11.684 1.789 1.00 86.38 88 ASN A N 1
ATOM 739 C CA . ASN A 1 88 ? 1.908 -13.136 1.962 1.00 86.38 88 ASN A CA 1
ATOM 740 C C . ASN A 1 88 ? 1.567 -13.787 0.604 1.00 86.38 88 ASN A C 1
ATOM 742 O O . ASN A 1 88 ? 2.297 -13.552 -0.357 1.00 86.38 88 ASN A O 1
ATOM 746 N N . ASP A 1 89 ? 0.448 -14.509 0.517 1.00 86.81 89 ASP A N 1
ATOM 747 C CA . ASP A 1 89 ? 0.018 -15.237 -0.684 1.00 86.81 89 ASP A CA 1
ATOM 748 C C . ASP A 1 89 ? -0.881 -14.397 -1.610 1.00 86.81 89 ASP A C 1
ATOM 750 O O . ASP A 1 89 ? -1.267 -14.854 -2.683 1.00 86.81 89 ASP A O 1
ATOM 754 N N . LYS A 1 90 ? -1.239 -13.166 -1.208 1.00 91.00 90 LYS A N 1
ATOM 755 C CA . LYS A 1 90 ? -2.041 -12.251 -2.030 1.00 91.00 90 LYS A CA 1
ATOM 756 C C . LYS A 1 90 ? -1.159 -11.314 -2.843 1.00 91.00 90 LYS A C 1
ATOM 758 O O . LYS A 1 90 ? -0.241 -10.684 -2.305 1.00 91.00 90 LYS A O 1
ATOM 763 N N . THR A 1 91 ? -1.513 -11.153 -4.112 1.00 92.38 91 THR A N 1
ATOM 764 C CA . THR A 1 91 ? -0.893 -10.208 -5.038 1.00 92.38 91 THR A CA 1
ATOM 765 C C . THR A 1 91 ? -1.958 -9.416 -5.789 1.00 92.38 91 THR A C 1
ATOM 767 O O . THR A 1 91 ? -3.058 -9.905 -6.036 1.00 92.38 91 THR A O 1
ATOM 770 N N . TRP A 1 92 ? -1.621 -8.180 -6.145 1.00 92.69 92 TRP A N 1
ATOM 771 C CA . TRP A 1 92 ? -2.397 -7.351 -7.061 1.00 92.69 92 TRP A CA 1
ATOM 772 C C . TRP A 1 92 ? -1.444 -6.879 -8.151 1.00 92.69 92 TRP A C 1
ATOM 774 O O . TRP A 1 92 ? -0.504 -6.134 -7.858 1.00 92.69 92 TRP A O 1
ATOM 784 N N . GLU A 1 93 ? -1.656 -7.337 -9.382 1.00 90.19 93 GLU A N 1
ATOM 785 C CA . GLU A 1 93 ? -0.909 -6.844 -10.539 1.00 90.19 93 GLU A CA 1
ATOM 786 C C . GLU A 1 93 ? -1.317 -5.397 -10.838 1.00 90.19 93 GLU A C 1
ATOM 788 O O . GLU A 1 93 ? -2.491 -5.034 -10.759 1.00 90.19 93 GLU A O 1
ATOM 793 N N . LEU A 1 94 ? -0.329 -4.555 -11.130 1.00 87.75 94 LEU A N 1
ATOM 794 C CA . LEU A 1 94 ? -0.511 -3.133 -11.384 1.00 87.75 94 LEU A CA 1
ATOM 795 C C . LEU A 1 94 ? -0.143 -2.842 -12.835 1.00 87.75 94 LEU A C 1
ATOM 797 O O . LEU A 1 94 ? 1.015 -2.966 -13.228 1.00 87.75 94 LEU A O 1
ATOM 801 N N . GLU A 1 95 ? -1.136 -2.450 -13.627 1.00 71.50 95 GLU A N 1
ATOM 802 C CA . GLU A 1 95 ? -0.973 -2.271 -15.075 1.00 71.50 95 GLU A CA 1
ATOM 803 C C . GLU A 1 95 ? -0.518 -0.858 -15.465 1.00 71.50 95 GLU A C 1
ATOM 805 O O . GLU A 1 95 ? 0.050 -0.664 -16.538 1.00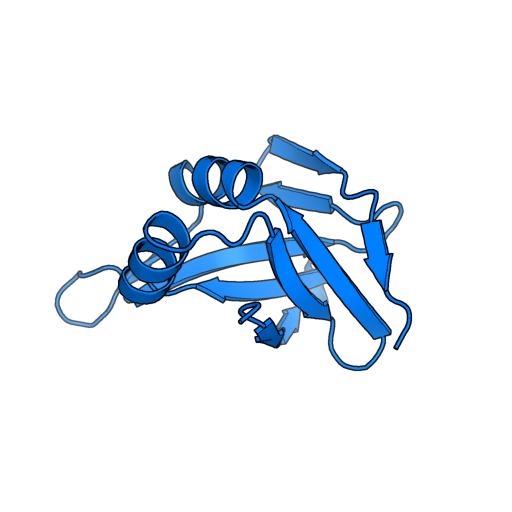 71.50 95 GLU A O 1
ATOM 810 N N . LYS A 1 96 ? -0.745 0.143 -14.602 1.00 71.00 96 LYS A N 1
ATOM 811 C CA . LYS A 1 96 ? -0.544 1.557 -14.939 1.00 71.00 96 LYS A CA 1
ATOM 812 C C . LYS A 1 96 ? 0.629 2.170 -14.175 1.00 71.00 96 LYS A C 1
ATOM 814 O O . LYS A 1 96 ? 0.569 2.350 -12.960 1.00 71.00 96 LYS A O 1
ATOM 819 N N . TYR A 1 97 ? 1.683 2.539 -14.897 1.00 70.50 97 TYR A N 1
ATOM 820 C CA . TYR A 1 97 ? 2.798 3.324 -14.368 1.00 70.50 97 TYR A CA 1
ATOM 821 C C . TYR A 1 97 ? 3.216 4.418 -15.354 1.00 70.50 97 TYR A C 1
ATOM 823 O O . TYR A 1 97 ? 3.103 4.267 -16.569 1.00 70.50 97 TYR A O 1
ATOM 831 N N . LEU A 1 98 ? 3.686 5.535 -14.810 1.00 63.56 98 LEU A N 1
ATOM 832 C CA . LEU A 1 98 ? 4.280 6.648 -15.536 1.00 63.56 98 LEU A CA 1
ATOM 833 C C . LEU A 1 98 ? 5.802 6.488 -15.473 1.00 63.56 98 LEU A C 1
ATOM 835 O O . LEU A 1 98 ? 6.377 6.351 -14.388 1.00 63.56 98 LEU A O 1
ATOM 839 N N . ILE A 1 99 ? 6.452 6.486 -16.636 1.00 60.53 99 ILE A N 1
ATOM 840 C CA . ILE A 1 99 ? 7.913 6.575 -16.720 1.00 60.53 99 ILE A CA 1
ATOM 841 C C . ILE A 1 99 ? 8.266 8.050 -16.510 1.00 60.53 99 ILE A C 1
ATOM 843 O O . ILE A 1 99 ? 7.750 8.907 -17.230 1.00 60.53 99 ILE A O 1
ATOM 847 N N . GLY A 1 100 ? 9.054 8.323 -15.469 1.00 55.38 100 GLY A N 1
ATOM 848 C CA . GLY A 1 100 ? 9.540 9.657 -15.109 1.00 55.38 100 GLY A CA 1
ATOM 849 C C . GLY A 1 100 ? 10.978 9.864 -15.545 1.00 55.38 100 GLY A C 1
ATOM 850 O O . GLY A 1 100 ? 11.697 8.847 -15.655 1.00 55.38 100 GLY A O 1
#

Secondary structure (DSSP, 8-state):
---EEE-EEEGGGTEEEEEE-HHHHHHHHTSS--EEEEEETTTEEEEEEHHHHHHHHTT-EEEE-TTS-EEEEEEEEE-SSS-EEEETTEEEE---EE--

pLDDT: mean 86.69, 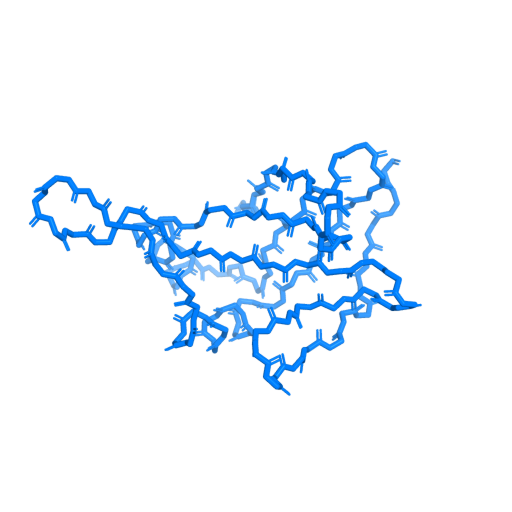std 8.53, range [54.62, 95.19]

Organism: NCBI:txid415015

Radius of gyration: 13.07 Å; chains: 1; bounding box: 30×32×40 Å

Foldseek 3Di:
DAAEWEWDADPVVQKTKTWAAPVNLVVVVVDPDQWHWYDDDLFWIATDGNVVVVVCQVQFDFDADPVRHGGTGIWIWHPPPFTWTDDDPDIDGGDDIGGD